Protein AF-A0A6G2VN28-F1 (afdb_monomer_lite)

Structure (mmCIF, N/CA/C/O backbone):
data_AF-A0A6G2VN28-F1
#
_entry.id   AF-A0A6G2VN28-F1
#
loop_
_atom_site.group_PDB
_atom_site.id
_atom_site.type_symbol
_atom_site.label_atom_id
_atom_site.label_alt_id
_atom_site.label_comp_id
_atom_site.label_asym_id
_atom_site.label_entity_id
_atom_site.label_seq_id
_atom_site.pdbx_PDB_ins_code
_atom_site.Cartn_x
_atom_site.Cartn_y
_atom_site.Cartn_z
_atom_site.occupancy
_atom_site.B_iso_or_equiv
_atom_site.auth_seq_id
_atom_site.auth_comp_id
_atom_site.auth_asym_id
_atom_site.auth_atom_id
_atom_site.pdbx_PDB_model_num
ATOM 1 N N . GLU A 1 1 ? -5.816 -3.528 -9.888 1.00 78.62 1 GLU A N 1
ATOM 2 C CA . GLU A 1 1 ? -4.468 -3.893 -9.390 1.00 78.62 1 GLU A CA 1
ATOM 3 C C . GLU A 1 1 ? -3.810 -2.643 -8.812 1.00 78.62 1 GLU A C 1
ATOM 5 O O . GLU A 1 1 ? -3.955 -1.594 -9.428 1.00 78.62 1 GLU A O 1
ATOM 10 N N . THR A 1 2 ? -3.163 -2.711 -7.643 1.00 94.31 2 THR A N 1
ATOM 11 C CA . THR A 1 2 ? -2.556 -1.535 -6.968 1.00 94.31 2 THR A CA 1
ATOM 12 C C . THR A 1 2 ? -1.035 -1.616 -6.829 1.00 94.31 2 THR A C 1
ATOM 14 O O . THR A 1 2 ? -0.410 -0.631 -6.457 1.00 94.31 2 THR A O 1
ATOM 17 N N . CYS A 1 3 ? -0.429 -2.773 -7.101 1.00 94.69 3 CYS A N 1
ATOM 18 C CA . CYS A 1 3 ? 1.012 -2.998 -6.999 1.00 94.69 3 CYS A CA 1
ATOM 19 C C . CYS A 1 3 ? 1.460 -4.163 -7.897 1.00 94.69 3 CYS A C 1
ATOM 21 O O . CYS A 1 3 ? 0.625 -4.909 -8.413 1.00 94.69 3 CYS A O 1
ATOM 23 N N . LEU A 1 4 ? 2.779 -4.316 -8.045 1.00 97.31 4 LEU A N 1
ATOM 24 C CA . LEU A 1 4 ? 3.427 -5.543 -8.509 1.00 97.31 4 LEU A CA 1
ATOM 25 C C . LEU A 1 4 ? 4.052 -6.218 -7.282 1.00 97.31 4 LEU A C 1
ATOM 27 O O . LEU A 1 4 ? 4.969 -5.659 -6.683 1.00 97.31 4 LEU A O 1
ATOM 31 N N . ALA A 1 5 ? 3.523 -7.369 -6.869 1.00 97.06 5 ALA A N 1
ATOM 32 C CA . ALA A 1 5 ? 4.060 -8.117 -5.735 1.00 97.06 5 ALA A CA 1
ATOM 33 C C . ALA A 1 5 ? 5.212 -9.021 -6.191 1.00 97.06 5 ALA A C 1
ATOM 35 O O . ALA A 1 5 ? 5.139 -9.621 -7.263 1.00 97.06 5 ALA A O 1
ATOM 36 N N . VAL A 1 6 ? 6.251 -9.124 -5.363 1.00 98.19 6 VAL A N 1
ATOM 37 C CA . VAL A 1 6 ? 7.420 -9.979 -5.609 1.00 98.19 6 VAL A CA 1
ATOM 38 C C . VAL A 1 6 ? 7.663 -10.896 -4.409 1.00 98.19 6 VAL A C 1
ATOM 40 O O . VAL A 1 6 ? 7.291 -10.523 -3.289 1.00 98.19 6 VAL A O 1
ATOM 43 N N . PRO A 1 7 ? 8.262 -12.083 -4.609 1.00 98.12 7 PRO A N 1
ATOM 44 C CA . PRO A 1 7 ? 8.648 -12.948 -3.503 1.00 98.12 7 PRO A CA 1
ATOM 45 C C . PRO A 1 7 ? 9.620 -12.237 -2.545 1.00 98.12 7 PRO A C 1
ATO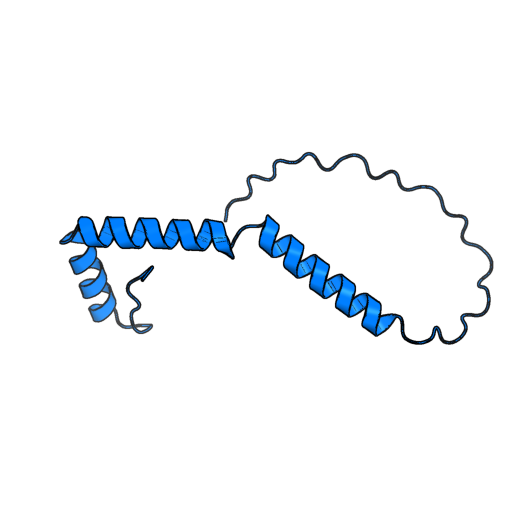M 47 O O . PRO A 1 7 ? 10.532 -11.538 -2.999 1.00 98.12 7 PRO A O 1
ATOM 50 N N . PRO A 1 8 ? 9.469 -12.409 -1.222 1.00 97.94 8 PRO A N 1
ATOM 51 C CA . PRO A 1 8 ? 10.436 -11.891 -0.263 1.00 97.94 8 PRO A CA 1
ATOM 52 C C . PRO A 1 8 ? 11.835 -12.465 -0.516 1.00 97.94 8 PRO A C 1
ATOM 54 O O . PRO A 1 8 ? 11.987 -13.667 -0.715 1.00 97.94 8 PRO A O 1
ATOM 57 N N . GLY A 1 9 ? 12.857 -11.609 -0.486 1.00 97.81 9 GLY A N 1
ATOM 58 C CA . GLY A 1 9 ? 14.255 -12.012 -0.679 1.00 97.81 9 GLY A CA 1
ATOM 59 C C . GLY A 1 9 ? 14.684 -12.222 -2.136 1.00 97.81 9 GLY A C 1
ATOM 60 O O . GLY A 1 9 ? 15.870 -12.426 -2.381 1.00 97.81 9 GLY A O 1
ATOM 61 N N . ASP A 1 10 ? 13.773 -12.119 -3.107 1.00 98.56 10 ASP A N 1
ATOM 62 C CA . ASP A 1 10 ? 14.112 -12.240 -4.527 1.00 98.56 10 ASP A CA 1
ATOM 63 C C . ASP A 1 10 ? 14.463 -10.873 -5.137 1.00 98.56 10 ASP A C 1
ATOM 65 O O . ASP A 1 10 ? 13.607 -10.103 -5.587 1.00 98.56 10 ASP A O 1
ATOM 69 N N . ALA A 1 11 ? 15.761 -10.571 -5.159 1.00 98.50 11 ALA A N 1
ATOM 70 C CA . ALA A 1 11 ? 16.279 -9.343 -5.753 1.00 98.50 11 ALA A CA 1
ATOM 71 C C . ALA A 1 11 ? 16.070 -9.283 -7.279 1.00 98.50 11 ALA A C 1
ATOM 73 O O . ALA A 1 11 ? 15.876 -8.195 -7.824 1.00 98.50 11 ALA A O 1
ATOM 74 N N . GLY A 1 12 ? 16.080 -10.429 -7.969 1.00 98.62 12 GLY A N 1
ATOM 75 C CA . GLY A 1 12 ? 15.897 -10.499 -9.419 1.00 98.62 12 GLY A CA 1
ATOM 76 C C . GLY A 1 12 ? 14.465 -10.157 -9.821 1.00 98.62 12 GLY A C 1
ATOM 77 O O . GLY A 1 12 ? 14.249 -9.315 -10.697 1.00 98.62 12 GLY A O 1
ATOM 78 N N . ALA A 1 13 ? 13.482 -10.734 -9.125 1.00 98.44 13 ALA A N 1
ATOM 79 C CA . ALA A 1 13 ? 12.072 -10.408 -9.317 1.00 98.44 13 ALA A CA 1
ATOM 80 C C . ALA A 1 13 ? 11.781 -8.932 -9.008 1.00 98.44 13 ALA A C 1
ATOM 82 O O . ALA A 1 13 ? 11.053 -8.274 -9.758 1.00 98.44 13 ALA A O 1
ATOM 83 N N . LEU A 1 14 ? 12.384 -8.386 -7.943 1.00 98.56 14 LEU A N 1
ATOM 84 C CA . LEU A 1 14 ? 12.261 -6.967 -7.612 1.00 98.56 14 LEU A CA 1
ATOM 85 C C . LEU A 1 14 ? 12.835 -6.071 -8.716 1.00 98.56 14 LEU A C 1
ATOM 87 O O . LEU A 1 14 ? 12.154 -5.146 -9.162 1.00 98.56 14 LEU A O 1
ATOM 91 N N . ALA A 1 15 ? 14.051 -6.357 -9.187 1.00 98.69 15 ALA A N 1
ATOM 92 C CA . ALA A 1 15 ? 14.686 -5.595 -10.258 1.00 98.69 15 ALA A CA 1
ATOM 93 C C . ALA A 1 15 ? 13.832 -5.610 -11.534 1.00 98.69 15 ALA A C 1
ATOM 95 O O . ALA A 1 15 ? 13.551 -4.552 -12.094 1.00 98.69 15 ALA A O 1
ATOM 96 N N . ALA A 1 16 ? 13.327 -6.778 -11.939 1.00 98.56 16 ALA A N 1
ATOM 97 C CA . ALA A 1 16 ? 12.464 -6.905 -13.111 1.00 98.56 16 ALA A CA 1
ATOM 98 C C . ALA A 1 16 ? 11.158 -6.099 -12.973 1.00 98.56 16 ALA A C 1
ATOM 100 O O . ALA A 1 16 ?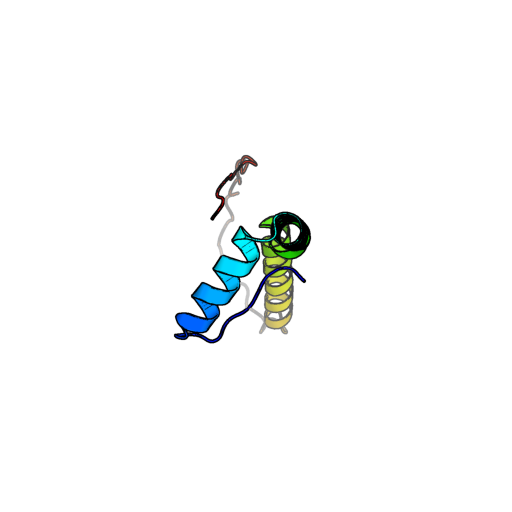 10.752 -5.402 -13.909 1.00 98.56 16 ALA A O 1
ATOM 101 N N . ALA A 1 17 ? 10.510 -6.145 -11.803 1.00 98.25 17 ALA A N 1
ATOM 102 C CA . ALA A 1 17 ? 9.296 -5.375 -11.537 1.00 98.25 17 ALA A CA 1
ATOM 103 C C . ALA A 1 17 ? 9.550 -3.858 -11.599 1.00 98.25 17 ALA A C 1
ATOM 105 O O . ALA A 1 17 ? 8.766 -3.124 -12.208 1.00 98.25 17 ALA A O 1
ATOM 106 N N . LEU A 1 18 ? 10.662 -3.389 -11.024 1.00 98.25 18 LEU A N 1
ATOM 107 C CA . LEU A 1 18 ? 11.064 -1.982 -11.073 1.00 98.25 18 LEU A CA 1
ATOM 108 C C . LEU A 1 18 ? 11.408 -1.538 -12.499 1.00 98.25 18 LEU A C 1
ATOM 110 O O . LEU A 1 18 ? 10.893 -0.517 -12.953 1.00 98.25 18 LEU A O 1
ATOM 114 N N . SER A 1 19 ? 12.203 -2.317 -13.238 1.00 98.50 19 SER A N 1
ATOM 115 C CA . SER A 1 19 ? 12.538 -2.033 -14.638 1.00 98.50 19 SER A CA 1
ATOM 116 C C . SER A 1 19 ? 11.286 -1.906 -15.504 1.00 98.50 19 SER A C 1
ATOM 118 O O . SER A 1 19 ? 11.177 -0.963 -16.287 1.00 98.50 19 SER A O 1
ATOM 120 N N . ARG A 1 20 ? 10.295 -2.787 -15.313 1.00 98.06 20 ARG A N 1
ATOM 121 C CA . ARG A 1 20 ? 9.002 -2.692 -16.004 1.00 98.06 20 ARG A CA 1
ATOM 122 C C . ARG A 1 20 ? 8.276 -1.384 -15.686 1.00 98.06 20 ARG A C 1
ATOM 124 O O . ARG A 1 20 ? 7.768 -0.738 -16.596 1.00 98.06 20 ARG A O 1
ATOM 131 N N . LEU A 1 21 ? 8.223 -0.980 -14.416 1.00 97.75 21 LEU A N 1
ATOM 132 C CA . LEU A 1 21 ? 7.571 0.274 -14.019 1.00 97.75 21 LEU A CA 1
ATOM 133 C C . LEU A 1 21 ? 8.290 1.515 -14.543 1.00 97.75 21 LEU A C 1
ATOM 135 O O . LEU A 1 21 ? 7.636 2.524 -14.801 1.00 97.75 21 LEU A O 1
ATOM 139 N N . LEU A 1 22 ? 9.614 1.468 -14.676 1.00 98.12 22 LEU A N 1
ATOM 140 C CA . LEU A 1 22 ? 10.394 2.560 -15.253 1.00 98.12 22 LEU A CA 1
ATOM 141 C C . LEU A 1 22 ? 10.156 2.667 -16.764 1.00 98.12 22 LEU A C 1
ATOM 143 O O . LEU A 1 22 ? 9.936 3.774 -17.256 1.00 98.12 22 LEU A O 1
ATOM 147 N N . ALA A 1 23 ? 10.114 1.529 -17.461 1.00 98.50 23 ALA A N 1
ATOM 148 C CA . ALA A 1 23 ? 9.893 1.451 -18.904 1.00 98.50 23 ALA A CA 1
ATOM 149 C C . ALA A 1 23 ? 8.449 1.769 -19.339 1.00 98.50 23 ALA A C 1
ATOM 151 O O . ALA A 1 23 ? 8.250 2.227 -20.461 1.00 98.50 23 ALA A O 1
ATOM 152 N N . ASP A 1 24 ? 7.448 1.561 -18.474 1.00 98.38 24 ASP A N 1
ATOM 153 C CA . ASP A 1 24 ? 6.028 1.801 -18.776 1.00 98.38 24 ASP A CA 1
ATOM 154 C C . ASP A 1 24 ? 5.414 2.896 -17.869 1.00 98.38 24 ASP A C 1
ATOM 156 O O . ASP A 1 24 ? 4.927 2.621 -16.761 1.00 98.38 24 ASP A O 1
ATOM 160 N N . PRO A 1 25 ? 5.395 4.165 -18.331 1.00 98.00 25 PRO A N 1
ATOM 161 C CA . PRO A 1 25 ? 4.767 5.273 -17.613 1.00 98.00 25 PRO A CA 1
ATOM 162 C C . PRO A 1 25 ? 3.263 5.110 -17.378 1.00 98.00 25 PRO A C 1
ATOM 164 O O . PRO A 1 25 ? 2.754 5.585 -16.359 1.00 98.00 25 PRO A O 1
ATOM 167 N N . ALA A 1 26 ? 2.544 4.448 -18.289 1.00 98.12 26 ALA A N 1
ATOM 168 C CA . ALA A 1 26 ? 1.098 4.287 -18.190 1.00 98.12 26 ALA A CA 1
ATOM 169 C C . ALA A 1 26 ? 0.738 3.292 -17.080 1.00 98.12 26 ALA A C 1
ATOM 171 O O . ALA A 1 26 ? -0.134 3.570 -16.250 1.00 98.12 26 ALA A O 1
ATOM 172 N N . LEU A 1 27 ? 1.459 2.169 -17.006 1.00 97.62 27 LEU A N 1
ATOM 173 C CA . LEU A 1 27 ? 1.340 1.212 -15.908 1.00 97.62 27 LEU A CA 1
ATOM 174 C C . LEU A 1 27 ? 1.651 1.872 -14.564 1.00 97.62 27 LEU A C 1
ATOM 176 O O . LEU A 1 27 ? 0.875 1.726 -13.615 1.00 97.62 27 LEU A O 1
ATOM 180 N N . ARG A 1 28 ? 2.747 2.635 -14.492 1.00 97.88 28 ARG A N 1
ATOM 181 C CA . ARG A 1 28 ? 3.147 3.364 -13.282 1.00 97.88 28 ARG A CA 1
ATOM 182 C C . ARG A 1 28 ? 2.052 4.321 -12.806 1.00 97.88 28 ARG A C 1
ATOM 184 O O . ARG A 1 28 ? 1.678 4.281 -11.634 1.00 97.88 28 ARG A O 1
ATOM 191 N N . ALA A 1 29 ? 1.487 5.125 -13.707 1.00 98.06 29 ALA A N 1
ATOM 192 C CA . ALA A 1 29 ? 0.403 6.051 -13.379 1.00 98.06 29 ALA A CA 1
ATOM 193 C C . ALA A 1 29 ? -0.871 5.319 -12.923 1.00 98.06 29 ALA A C 1
ATOM 195 O O . ALA A 1 29 ? -1.504 5.714 -11.941 1.00 98.06 29 ALA A O 1
ATOM 196 N N . ARG A 1 30 ? -1.232 4.222 -13.601 1.00 98.25 30 ARG A N 1
ATOM 197 C CA . ARG A 1 30 ? -2.412 3.416 -13.266 1.00 98.25 30 ARG A CA 1
ATOM 198 C C . ARG A 1 30 ? -2.312 2.815 -11.867 1.00 98.25 30 ARG A C 1
ATOM 200 O O . ARG A 1 30 ? -3.259 2.940 -11.093 1.00 98.25 30 ARG A O 1
ATOM 207 N N . LEU A 1 31 ? -1.184 2.180 -11.543 1.00 98.31 31 LEU A N 1
ATOM 208 C CA . LEU A 1 31 ? -0.970 1.572 -10.228 1.00 98.31 31 LEU A CA 1
ATOM 209 C C . LEU A 1 31 ? -0.910 2.633 -9.125 1.00 98.31 31 LEU A C 1
ATOM 211 O O . LEU A 1 31 ? -1.533 2.445 -8.084 1.00 98.31 31 LEU A O 1
ATOM 215 N N . GLY A 1 32 ? -0.247 3.769 -9.374 1.00 97.56 32 GLY A N 1
ATOM 216 C CA . GLY A 1 32 ? -0.193 4.884 -8.425 1.00 97.56 32 GLY A CA 1
ATOM 217 C C . GLY A 1 32 ? -1.578 5.447 -8.094 1.00 97.56 32 GLY A C 1
ATOM 218 O O . GLY A 1 32 ? -1.922 5.595 -6.920 1.00 97.56 32 GLY A O 1
ATOM 219 N N . ARG A 1 33 ? -2.413 5.687 -9.115 1.00 98.38 33 ARG A N 1
ATOM 220 C CA . ARG A 1 33 ? -3.800 6.138 -8.921 1.00 98.38 33 ARG A CA 1
ATOM 221 C C . ARG A 1 33 ? -4.613 5.120 -8.122 1.00 98.38 33 ARG A C 1
ATOM 223 O O . ARG A 1 33 ? -5.195 5.482 -7.103 1.00 98.38 33 ARG A O 1
ATOM 230 N N . ALA A 1 34 ? -4.596 3.855 -8.537 1.00 98.19 34 ALA A N 1
ATOM 231 C CA . ALA A 1 34 ? -5.355 2.800 -7.869 1.00 98.19 34 ALA A CA 1
ATOM 232 C C . ALA A 1 34 ? -4.900 2.590 -6.410 1.00 98.19 34 ALA A C 1
ATOM 234 O O . ALA A 1 34 ? -5.719 2.343 -5.525 1.00 98.19 34 ALA A O 1
ATOM 235 N N . GLY A 1 35 ? -3.595 2.703 -6.139 1.00 97.69 35 GLY A N 1
ATOM 236 C CA . GLY A 1 35 ? -3.045 2.654 -4.785 1.00 97.69 35 GLY A CA 1
ATOM 237 C C . GLY A 1 35 ? -3.554 3.804 -3.915 1.00 97.69 35 GLY A C 1
ATOM 238 O O . GLY A 1 35 ? -4.013 3.570 -2.797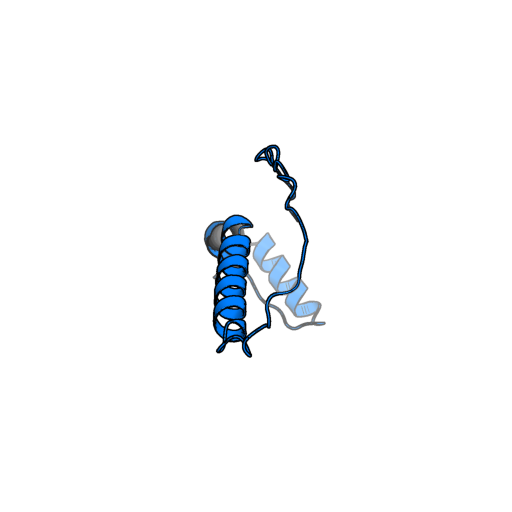 1.00 97.69 35 GLY A O 1
ATOM 239 N N . ARG A 1 36 ? -3.550 5.032 -4.448 1.00 97.56 36 ARG A N 1
ATOM 240 C CA . ARG A 1 36 ? -4.061 6.213 -3.741 1.00 97.56 36 ARG A CA 1
ATOM 241 C C . ARG A 1 36 ? -5.553 6.103 -3.436 1.00 97.56 36 ARG A C 1
ATOM 243 O O . ARG A 1 36 ? -5.949 6.355 -2.302 1.00 97.56 36 ARG A O 1
ATOM 250 N N . GLU A 1 37 ? -6.362 5.707 -4.416 1.00 97.75 37 GLU A N 1
ATOM 251 C CA . GLU A 1 37 ? -7.802 5.471 -4.235 1.00 97.75 37 GLU A CA 1
ATOM 252 C C . GLU A 1 37 ? -8.048 4.451 -3.117 1.00 97.75 37 GLU A C 1
ATOM 254 O O . GLU A 1 37 ? -8.783 4.726 -2.173 1.00 97.75 37 GLU A O 1
ATOM 259 N N . ARG A 1 38 ? -7.326 3.322 -3.129 1.00 96.88 38 ARG A N 1
ATOM 260 C CA . ARG A 1 38 ? -7.440 2.294 -2.085 1.00 96.88 38 ARG A CA 1
ATOM 261 C C . ARG A 1 38 ? -7.111 2.816 -0.684 1.00 96.88 38 ARG A C 1
ATOM 263 O O . ARG A 1 38 ? -7.769 2.395 0.269 1.00 96.88 38 ARG A O 1
ATOM 270 N N . VAL A 1 39 ? -6.089 3.662 -0.539 1.00 96.94 39 VAL A N 1
ATOM 271 C CA . VAL A 1 39 ? -5.695 4.237 0.761 1.00 96.94 39 VAL A CA 1
ATOM 272 C C . VAL A 1 39 ? -6.752 5.203 1.275 1.00 96.94 39 VAL A C 1
ATOM 274 O O . VAL A 1 39 ? -7.191 5.062 2.416 1.00 96.94 39 VAL A O 1
ATOM 277 N N . LEU A 1 40 ? -7.190 6.137 0.430 1.00 96.06 40 LEU A N 1
ATOM 278 C CA . LEU A 1 40 ? -8.211 7.122 0.791 1.00 96.06 40 LEU A CA 1
ATOM 279 C C . LEU A 1 40 ? -9.554 6.480 1.102 1.00 96.06 40 LEU A C 1
ATOM 281 O O . LEU A 1 40 ? -10.261 6.941 1.995 1.00 96.06 40 LEU A O 1
ATOM 285 N N . ASP A 1 41 ? -9.872 5.388 0.415 1.00 95.06 41 ASP A N 1
ATOM 286 C CA . ASP A 1 41 ? -10.993 4.570 0.803 1.00 95.06 41 ASP A CA 1
ATOM 287 C C . ASP A 1 41 ? -10.676 3.925 2.148 1.00 95.06 41 ASP A C 1
ATOM 289 O O . ASP A 1 41 ? -11.246 4.292 3.159 1.00 95.06 41 ASP A O 1
ATOM 293 N N . ARG A 1 42 ? -9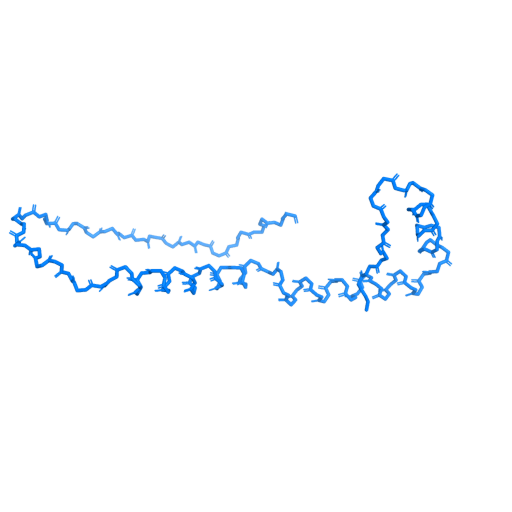.771 2.956 2.224 1.00 93.81 42 ARG A N 1
ATOM 294 C CA . ARG A 1 42 ? -9.812 1.962 3.309 1.00 93.81 42 ARG A CA 1
ATOM 295 C C . ARG A 1 42 ? -8.932 2.262 4.515 1.00 93.81 42 ARG A C 1
ATOM 297 O O . ARG A 1 42 ? -9.237 1.765 5.592 1.00 93.81 42 ARG A O 1
ATOM 304 N N . PHE A 1 43 ? -7.868 3.034 4.345 1.00 94.94 43 PHE A N 1
ATOM 305 C CA . PHE A 1 43 ? -6.769 3.127 5.310 1.00 94.94 43 PHE A CA 1
ATOM 306 C C . PHE A 1 43 ? -6.637 4.528 5.918 1.00 94.94 43 PHE A C 1
ATOM 308 O O . PHE A 1 43 ? -5.542 4.972 6.246 1.00 94.94 43 PHE A O 1
ATOM 315 N N . THR A 1 44 ? -7.753 5.242 6.071 1.00 96.31 44 THR A N 1
ATOM 316 C CA . THR A 1 44 ? -7.768 6.558 6.722 1.00 96.31 44 THR A CA 1
ATOM 317 C C . THR A 1 44 ? -7.850 6.434 8.241 1.00 96.31 44 THR A C 1
ATOM 319 O O . THR A 1 44 ? -8.479 5.516 8.772 1.00 96.31 44 THR A O 1
ATOM 322 N N . TRP A 1 45 ? -7.293 7.419 8.952 1.00 95.81 45 TRP A N 1
ATOM 323 C CA . TRP A 1 45 ? -7.423 7.531 10.410 1.00 95.81 45 TRP A CA 1
ATOM 324 C C . TRP A 1 45 ? -8.878 7.543 10.879 1.00 95.81 45 TRP A C 1
ATOM 326 O O . TRP A 1 45 ? -9.207 6.903 11.873 1.00 95.81 45 TRP A O 1
ATOM 336 N N . ALA A 1 46 ? -9.761 8.222 10.142 1.00 96.25 46 ALA A N 1
ATOM 337 C CA . ALA A 1 46 ? -11.185 8.256 10.455 1.00 96.25 46 ALA A CA 1
ATOM 338 C C . ALA A 1 46 ? -11.804 6.849 10.431 1.00 96.25 46 ALA A C 1
ATOM 340 O O . ALA A 1 46 ? -12.485 6.469 11.383 1.00 96.25 46 ALA A O 1
ATOM 341 N N . ARG A 1 47 ? -11.520 6.047 9.392 1.00 95.94 47 ARG A N 1
ATOM 342 C CA . ARG A 1 47 ? -12.007 4.660 9.319 1.00 95.94 47 ARG A CA 1
ATOM 343 C C . ARG A 1 47 ? -11.386 3.774 10.392 1.00 95.94 47 ARG A C 1
ATOM 345 O O . ARG A 1 47 ? -12.101 2.978 10.996 1.00 95.94 47 ARG A O 1
ATOM 352 N N . ALA A 1 48 ? -10.093 3.939 10.672 1.00 97.12 48 ALA A N 1
ATOM 353 C CA . ALA A 1 48 ? -9.433 3.223 11.759 1.00 97.12 48 ALA A CA 1
ATOM 354 C C . ALA A 1 48 ? -10.096 3.526 13.116 1.00 97.12 48 ALA A C 1
ATOM 356 O O . ALA A 1 48 ? -10.470 2.604 13.836 1.00 97.12 48 ALA A O 1
ATOM 357 N N . ALA A 1 49 ? -10.331 4.802 13.435 1.00 97.38 49 ALA A N 1
ATOM 358 C CA . ALA A 1 49 ? -10.981 5.220 14.676 1.00 97.38 49 ALA A CA 1
ATOM 359 C C . ALA A 1 49 ? -12.415 4.683 14.794 1.00 97.38 49 ALA A C 1
ATOM 361 O O . ALA A 1 49 ? -12.803 4.189 15.852 1.00 97.38 49 ALA A O 1
ATOM 362 N N . GLN A 1 50 ? -13.190 4.730 13.707 1.00 97.44 50 GLN A N 1
ATOM 363 C CA . GLN A 1 50 ? -14.538 4.158 13.660 1.00 97.44 50 GLN A CA 1
ATOM 364 C C . GLN A 1 50 ? -14.530 2.654 13.967 1.00 97.44 50 GLN A C 1
ATOM 366 O O . GLN A 1 50 ? -15.327 2.203 14.790 1.00 97.44 50 GLN A O 1
ATOM 371 N N . GLY A 1 51 ? -13.608 1.897 13.358 1.00 96.81 51 GLY A N 1
ATOM 372 C CA . GLY A 1 51 ? -13.433 0.467 13.623 1.00 96.81 51 GLY A CA 1
ATOM 373 C C . GLY A 1 51 ? -13.054 0.184 15.078 1.00 96.81 51 GLY A C 1
ATOM 374 O O . GLY A 1 51 ? -13.690 -0.638 15.736 1.00 96.81 51 GLY A O 1
ATOM 375 N N . THR A 1 52 ? -12.089 0.927 15.623 1.00 97.94 52 THR A N 1
ATOM 376 C CA . THR A 1 52 ? -11.683 0.802 17.032 1.00 97.94 52 THR A CA 1
ATOM 377 C C . THR A 1 52 ? -12.845 1.070 17.989 1.00 97.94 52 THR A C 1
ATOM 379 O O . THR A 1 52 ? -13.082 0.288 18.908 1.00 97.94 52 THR A O 1
ATOM 382 N N . VAL A 1 53 ? -13.615 2.140 17.766 1.00 98.12 53 VAL A N 1
ATOM 383 C CA . VAL A 1 53 ? -14.781 2.474 18.601 1.00 98.12 53 VAL A CA 1
ATOM 384 C C . VAL A 1 53 ? -15.850 1.383 18.529 1.00 98.12 53 VAL A C 1
ATOM 386 O O . VAL A 1 53 ? -16.436 1.046 19.559 1.00 98.12 53 VAL A O 1
ATOM 389 N N . ALA A 1 54 ? -16.112 0.823 17.345 1.00 98.00 54 ALA A N 1
ATOM 390 C CA . ALA A 1 54 ? -17.053 -0.283 17.191 1.00 98.00 54 ALA A CA 1
ATOM 391 C C . ALA A 1 54 ? -16.627 -1.494 18.037 1.00 98.00 54 ALA A C 1
ATOM 393 O O . ALA A 1 54 ? -17.410 -1.966 18.862 1.00 98.00 54 ALA A O 1
ATOM 394 N N . HIS A 1 55 ? -15.359 -1.903 17.945 1.00 97.94 55 HIS A N 1
ATOM 395 C CA . HIS A 1 55 ? -14.824 -3.001 18.752 1.00 97.94 55 HIS A CA 1
ATOM 396 C C . HIS A 1 55 ? -14.863 -2.723 20.258 1.00 97.94 55 HIS A C 1
ATOM 398 O O . HIS A 1 55 ? -15.150 -3.626 21.045 1.00 97.94 55 HIS A O 1
ATOM 404 N N . TYR A 1 56 ? -14.624 -1.483 20.689 1.00 97.69 56 TYR A N 1
ATOM 405 C CA . TYR A 1 56 ? -14.744 -1.119 22.103 1.00 97.69 56 TYR A CA 1
ATOM 406 C C . TYR A 1 56 ? -16.186 -1.204 22.596 1.00 97.69 56 TYR A C 1
ATOM 408 O O . TYR A 1 56 ? -16.424 -1.740 23.677 1.00 97.69 56 TYR A O 1
ATOM 416 N N . ARG A 1 57 ? -17.161 -0.748 21.803 1.00 97.25 57 ARG A N 1
ATOM 417 C CA . ARG A 1 57 ? -18.586 -0.893 22.142 1.00 97.25 57 ARG A CA 1
ATOM 418 C C . ARG A 1 57 ? -18.984 -2.361 22.266 1.00 97.25 57 ARG A C 1
ATOM 420 O O . ARG A 1 57 ? -19.641 -2.722 23.238 1.00 97.25 57 ARG A O 1
ATOM 427 N N . GLU A 1 58 ? -18.542 -3.208 21.339 1.00 96.88 58 GLU A N 1
ATOM 428 C CA . GLU A 1 58 ? -18.764 -4.658 21.394 1.00 96.88 58 GLU A CA 1
ATOM 429 C C . GLU A 1 58 ? -18.123 -5.295 22.635 1.00 96.88 58 GLU A C 1
ATOM 431 O O . GLU A 1 58 ? -18.736 -6.128 23.302 1.00 96.88 58 GLU A O 1
ATOM 436 N N . ALA A 1 59 ? -16.889 -4.915 22.972 1.00 96.81 59 ALA A N 1
ATOM 437 C CA . ALA A 1 59 ? -16.198 -5.419 24.155 1.00 96.81 59 ALA A CA 1
ATOM 438 C C . ALA A 1 59 ? -16.897 -4.997 25.459 1.00 96.81 59 ALA A C 1
ATOM 440 O O . ALA A 1 59 ? -17.096 -5.838 26.332 1.00 96.81 59 ALA A O 1
ATOM 441 N N . ILE A 1 60 ? -17.321 -3.732 25.562 1.00 96.31 60 ILE A N 1
ATOM 442 C CA . ILE A 1 60 ? -18.063 -3.201 26.716 1.00 96.31 60 ILE A CA 1
ATOM 443 C C . ILE A 1 60 ? -19.423 -3.894 26.858 1.00 96.31 60 ILE A C 1
ATOM 445 O O . ILE A 1 60 ? -19.804 -4.288 27.955 1.00 96.31 60 ILE A O 1
ATOM 449 N N . ALA A 1 61 ? -20.153 -4.089 25.757 1.00 94.38 61 ALA A N 1
ATOM 450 C CA . ALA A 1 61 ? -21.441 -4.778 25.791 1.00 94.38 61 ALA A CA 1
ATOM 451 C C . ALA A 1 61 ? -21.301 -6.234 26.266 1.00 94.38 61 ALA A C 1
ATOM 453 O O . ALA A 1 61 ? -22.135 -6.716 27.029 1.00 94.38 61 ALA A O 1
ATOM 454 N N . ARG A 1 62 ? -20.222 -6.922 25.864 1.00 92.56 62 ARG A N 1
ATOM 455 C CA . ARG A 1 62 ? -19.912 -8.281 26.336 1.00 92.56 62 ARG A CA 1
ATOM 456 C C . ARG A 1 62 ? -19.494 -8.326 27.805 1.00 92.56 62 ARG A C 1
ATOM 458 O O . ARG A 1 62 ? -19.823 -9.293 28.485 1.00 92.56 62 ARG A O 1
ATOM 465 N N . SER A 1 63 ? -18.766 -7.322 28.297 1.00 87.44 63 SER A N 1
ATOM 466 C CA . SER A 1 63 ? -18.328 -7.279 29.698 1.00 87.44 63 SER A CA 1
ATOM 467 C C . SER A 1 63 ? -19.430 -6.827 30.659 1.00 87.44 63 SER A C 1
ATOM 469 O O . SER A 1 63 ? -19.392 -7.193 31.830 1.00 87.44 63 SER A O 1
ATOM 471 N N . ALA A 1 64 ? -20.449 -6.116 30.170 1.00 78.69 64 ALA A N 1
ATOM 472 C CA . ALA A 1 64 ? -21.622 -5.686 30.932 1.00 78.69 64 ALA A CA 1
ATOM 473 C C . ALA A 1 64 ? -22.640 -6.812 31.236 1.00 78.69 64 ALA A C 1
ATOM 475 O O . ALA A 1 64 ? -23.803 -6.522 31.529 1.00 78.69 64 ALA A O 1
ATOM 476 N N . GLY A 1 65 ? -22.216 -8.088 31.202 1.00 66.19 65 GLY A N 1
ATOM 477 C CA . GLY A 1 65 ? -22.981 -9.216 31.750 1.00 66.19 65 GLY A CA 1
ATOM 478 C C . GLY A 1 65 ? -23.477 -8.917 33.173 1.00 66.19 65 GLY A C 1
ATOM 479 O O . GLY A 1 65 ? -22.934 -8.013 33.813 1.00 66.19 65 GLY A O 1
ATOM 480 N N . PRO A 1 66 ? -24.531 -9.608 33.662 1.00 56.47 66 PRO A N 1
ATOM 481 C CA . PRO A 1 66 ? -25.310 -9.176 34.821 1.00 56.47 66 PRO A CA 1
ATOM 482 C C . PRO A 1 66 ? -24.367 -8.752 35.936 1.00 56.47 66 PRO A C 1
ATOM 484 O O . PRO A 1 66 ? -23.607 -9.585 36.434 1.00 56.47 66 PRO A O 1
ATOM 487 N N . ARG A 1 67 ? -24.378 -7.446 36.264 1.00 61.50 67 ARG A N 1
ATOM 488 C CA . ARG A 1 67 ? -23.634 -6.896 37.399 1.00 61.50 67 ARG A CA 1
ATOM 489 C C . ARG A 1 67 ? -23.872 -7.867 38.540 1.00 61.50 67 ARG A C 1
ATOM 491 O O . ARG A 1 67 ? -25.002 -7.973 39.017 1.00 61.50 67 ARG A O 1
ATOM 498 N N . ARG A 1 68 ? -22.832 -8.598 38.949 1.00 56.84 68 ARG A N 1
ATOM 499 C CA . ARG A 1 68 ? -22.835 -9.275 40.242 1.00 56.84 68 ARG A CA 1
ATOM 500 C C . ARG A 1 68 ? -23.174 -8.152 41.205 1.00 56.84 68 ARG A C 1
ATOM 502 O O . ARG A 1 68 ? -22.396 -7.207 41.244 1.00 56.84 68 ARG A O 1
ATOM 509 N N . ALA A 1 69 ? -24.381 -8.178 41.775 1.00 57.00 69 ALA A N 1
ATOM 510 C CA . ALA A 1 69 ? -24.992 -7.029 42.431 1.00 57.00 69 ALA A CA 1
ATOM 511 C C . ALA A 1 69 ? -23.948 -6.349 43.318 1.00 57.00 69 ALA A C 1
ATOM 513 O O . ALA A 1 69 ? -23.549 -6.890 44.348 1.00 57.00 69 ALA A O 1
ATOM 514 N N . GLU A 1 70 ? -23.422 -5.225 42.840 1.00 52.41 70 GLU A N 1
ATOM 515 C CA . GLU A 1 70 ? -22.416 -4.480 43.567 1.00 52.41 70 GLU A CA 1
ATOM 516 C C . GLU A 1 70 ? -23.184 -3.798 44.687 1.00 52.41 70 GLU A C 1
ATOM 518 O O . GLU A 1 70 ? -24.029 -2.932 44.441 1.00 52.41 70 GLU A O 1
ATOM 523 N N . ALA A 1 71 ? -22.978 -4.293 45.909 1.00 56.22 71 ALA A N 1
ATOM 524 C CA . ALA A 1 71 ? -23.480 -3.651 47.108 1.00 56.22 71 ALA A CA 1
ATOM 525 C C . ALA A 1 71 ? -23.051 -2.173 47.077 1.00 56.22 71 ALA A C 1
ATOM 527 O O . ALA A 1 71 ? -21.931 -1.880 46.651 1.00 56.22 71 ALA A O 1
ATOM 528 N N . PRO A 1 72 ? -23.923 -1.234 47.478 1.00 52.12 72 PRO A N 1
ATOM 529 C CA . PRO A 1 72 ? -23.649 0.189 47.341 1.00 52.12 72 PRO A CA 1
ATOM 530 C C . PRO A 1 72 ? -22.368 0.551 48.100 1.00 52.12 72 PRO A C 1
ATOM 532 O O . PRO A 1 72 ? -22.329 0.503 49.327 1.00 52.12 72 PRO A O 1
ATOM 535 N N . SER A 1 73 ? -21.314 0.908 47.363 1.00 53.94 73 SER A N 1
ATOM 536 C CA . SER A 1 73 ? -20.081 1.420 47.954 1.00 53.94 73 SER A CA 1
ATOM 537 C C . SER A 1 73 ? -20.335 2.852 48.438 1.00 53.94 73 SER A C 1
ATOM 539 O O . SER A 1 73 ? -20.733 3.701 47.631 1.00 53.94 73 SER A O 1
ATOM 541 N N . PRO A 1 74 ? -20.129 3.170 49.728 1.00 52.53 74 PRO A N 1
ATOM 542 C CA . PRO A 1 74 ? -20.341 4.519 50.216 1.00 52.53 74 PRO A CA 1
ATOM 543 C C . PRO A 1 74 ? -19.216 5.428 49.708 1.00 52.53 74 PRO A C 1
ATOM 545 O O . PRO A 1 74 ? -18.049 5.250 50.039 1.00 52.53 74 PRO A O 1
ATOM 548 N N . GLY A 1 75 ? -19.598 6.429 48.915 1.00 58.41 75 GLY A N 1
ATOM 549 C CA . GLY A 1 75 ? -18.868 7.688 48.792 1.00 58.41 75 GLY A CA 1
ATOM 550 C C . GLY A 1 75 ? -17.692 7.721 47.815 1.00 58.41 75 GLY A C 1
ATOM 551 O O . GLY A 1 75 ? -16.537 7.609 48.209 1.00 58.41 75 GLY A O 1
ATOM 552 N N . ARG A 1 76 ? -17.968 8.096 46.562 1.00 56.88 76 ARG A N 1
ATOM 553 C CA . ARG A 1 76 ? -17.101 9.028 45.822 1.00 56.88 76 ARG A CA 1
ATOM 554 C C . ARG A 1 76 ? -17.975 10.077 45.142 1.00 56.88 76 ARG A C 1
ATOM 556 O O . ARG A 1 76 ? -18.676 9.784 44.181 1.00 56.88 76 ARG A O 1
ATOM 563 N N . SER A 1 77 ? -17.947 11.292 45.685 1.00 59.56 77 SER A N 1
ATOM 564 C CA . SER A 1 77 ? -18.510 12.481 45.043 1.00 59.56 77 SER A CA 1
ATOM 565 C C . SER A 1 77 ? -17.738 12.764 43.751 1.00 59.56 77 SER A C 1
ATOM 567 O O . SER A 1 77 ? -16.506 12.814 43.763 1.00 59.56 77 SER A O 1
ATOM 569 N N . ALA A 1 78 ? -18.457 12.893 42.637 1.00 52.06 78 ALA A N 1
ATOM 570 C CA . ALA A 1 78 ? -17.895 13.173 41.324 1.00 52.06 78 ALA A CA 1
ATOM 571 C C . ALA A 1 78 ? -17.646 14.680 41.162 1.00 52.06 78 ALA A C 1
ATOM 573 O O . ALA A 1 78 ? -18.587 15.471 41.151 1.00 52.06 78 ALA A O 1
ATOM 574 N N . ALA A 1 79 ? -16.384 15.075 40.996 1.00 50.19 79 ALA A N 1
ATOM 575 C CA . ALA A 1 79 ? -16.044 16.381 40.440 1.00 50.19 79 ALA A CA 1
ATOM 576 C C . ALA A 1 79 ? -16.144 16.316 38.900 1.00 50.19 79 ALA A C 1
ATOM 578 O O . ALA A 1 79 ? -15.715 15.315 38.316 1.00 50.19 79 ALA A O 1
ATOM 579 N N . PRO A 1 80 ? -16.696 17.335 38.218 1.00 44.31 80 PRO A N 1
ATOM 580 C CA . PRO A 1 80 ? -16.832 17.304 36.768 1.00 44.31 80 PRO A CA 1
ATOM 581 C C . PRO A 1 80 ? -15.468 17.517 36.100 1.00 44.31 80 PRO A C 1
ATOM 583 O O . PRO A 1 80 ? -14.852 18.572 36.233 1.00 44.31 80 PRO A O 1
ATOM 586 N N . ALA A 1 81 ? -15.002 16.520 35.347 1.00 51.03 81 ALA A N 1
ATOM 587 C CA . ALA A 1 81 ? -13.880 16.689 34.433 1.00 51.03 81 ALA A CA 1
ATOM 588 C C . ALA A 1 81 ? -14.395 17.366 33.153 1.00 51.03 81 ALA A C 1
ATOM 590 O O . ALA A 1 81 ? -15.046 16.731 32.322 1.00 51.03 81 ALA A O 1
ATOM 591 N N . SER A 1 82 ? -14.132 18.664 32.994 1.00 52.47 82 SER A N 1
ATOM 592 C CA . SER A 1 82 ? -14.363 19.352 31.725 1.00 52.47 82 SER A CA 1
ATOM 593 C C . SER A 1 82 ? -13.330 18.877 30.702 1.00 52.47 82 SER A C 1
ATOM 595 O O . SER A 1 82 ? -12.137 19.151 30.842 1.00 52.47 82 SER A O 1
ATOM 597 N N . VAL A 1 83 ? -13.777 18.188 29.656 1.00 51.88 83 VAL A N 1
ATOM 598 C CA . VAL A 1 83 ? -12.960 17.910 28.468 1.00 51.88 83 VAL A CA 1
ATOM 599 C C . VAL A 1 83 ? -12.973 19.165 27.595 1.00 51.88 83 VAL A C 1
ATOM 601 O O . VAL A 1 83 ? -13.912 19.404 26.839 1.00 51.88 83 VAL A O 1
ATOM 604 N N . ALA A 1 84 ? -11.956 20.012 27.759 1.00 47.22 84 ALA A N 1
ATOM 605 C CA . ALA A 1 84 ? -11.700 21.116 26.842 1.00 47.22 84 ALA A CA 1
ATOM 606 C C . ALA A 1 84 ? -11.234 20.561 25.483 1.00 47.22 84 ALA A C 1
ATOM 608 O O . ALA A 1 84 ? -10.538 19.548 25.418 1.00 47.22 84 ALA A O 1
ATOM 609 N N . GLY A 1 85 ? -11.688 21.216 24.413 1.00 47.44 85 GLY A N 1
ATOM 610 C CA . GLY A 1 85 ? -11.696 20.746 23.029 1.00 47.44 85 GLY A CA 1
ATOM 611 C C . GLY A 1 85 ? -10.400 20.127 22.503 1.00 47.44 85 GLY A C 1
ATOM 612 O O . GLY A 1 85 ? -9.319 20.703 22.592 1.00 47.44 85 GLY A O 1
ATOM 613 N N . VAL A 1 86 ? -10.547 18.972 21.852 1.00 50.53 86 VAL A N 1
ATOM 614 C CA . VAL A 1 86 ? -9.549 18.440 20.921 1.00 50.53 86 VAL A CA 1
ATOM 615 C C . VAL A 1 86 ? -9.682 19.228 19.621 1.00 50.53 86 VAL A C 1
ATOM 617 O O . VAL A 1 86 ? -10.614 19.012 18.847 1.00 50.53 86 VAL A O 1
ATOM 620 N N . SER A 1 87 ? -8.765 20.168 19.396 1.00 47.97 87 SER A N 1
ATOM 621 C CA . SER A 1 87 ? -8.634 20.856 18.113 1.00 47.97 87 SER A CA 1
ATOM 622 C C . SER A 1 87 ? -8.344 19.833 17.014 1.00 47.97 87 SER A C 1
ATOM 624 O O . SER A 1 87 ? -7.346 19.111 17.041 1.00 47.97 87 SER A O 1
ATOM 626 N N . SER A 1 88 ? -9.263 19.758 16.056 1.00 54.69 88 SER A N 1
ATOM 627 C CA . SER A 1 88 ? -9.176 18.935 14.856 1.00 54.69 88 SER A CA 1
ATOM 628 C C . SER A 1 88 ? -8.104 19.493 13.924 1.00 54.69 88 SER A C 1
ATOM 630 O O . SER A 1 88 ? -8.430 20.320 13.087 1.00 54.69 88 SER A O 1
ATOM 632 N N . GLU A 1 89 ? -6.854 19.042 14.043 1.00 53.09 89 GLU A N 1
ATOM 633 C CA . GLU A 1 89 ? -5.914 18.961 12.910 1.00 53.09 89 GLU A CA 1
ATOM 634 C C . GLU A 1 89 ? -4.635 18.210 13.312 1.00 53.09 89 GLU A C 1
ATOM 636 O O . GLU A 1 89 ? -3.541 18.761 13.401 1.00 53.09 89 GLU A O 1
ATOM 641 N N . SER A 1 90 ? -4.750 16.901 13.550 1.00 47.88 90 SER A N 1
ATOM 642 C CA . SER A 1 90 ? -3.560 16.048 13.570 1.00 47.88 90 SER A CA 1
ATOM 643 C C . SER A 1 90 ? -3.252 15.602 12.142 1.00 47.88 90 SER A C 1
ATOM 645 O O . SER A 1 90 ? -3.756 14.590 11.660 1.00 47.88 90 SER A O 1
ATOM 647 N N . ARG A 1 91 ? -2.411 16.377 11.447 1.00 58.81 91 ARG A N 1
ATOM 648 C CA . ARG A 1 91 ? -1.755 15.970 10.188 1.00 58.81 91 ARG A CA 1
ATOM 649 C C . ARG A 1 91 ? -0.572 15.032 10.470 1.00 58.81 91 ARG A C 1
ATOM 651 O O . ARG A 1 91 ? 0.483 15.156 9.854 1.00 58.81 91 ARG A O 1
ATOM 658 N N . ALA A 1 92 ? -0.738 14.092 11.400 1.00 46.44 92 ALA A N 1
ATOM 659 C CA . ALA A 1 92 ? 0.201 12.996 11.587 1.00 46.44 92 ALA A CA 1
ATOM 660 C C . ALA A 1 92 ? -0.042 11.967 10.474 1.00 46.44 92 ALA A C 1
ATOM 662 O O . ALA A 1 92 ? -0.913 11.098 10.555 1.00 46.44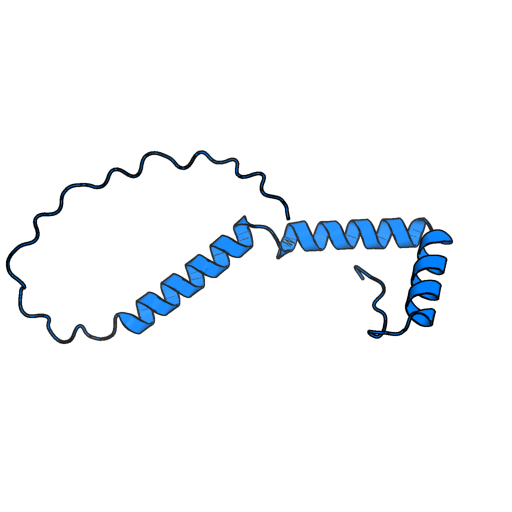 92 ALA A O 1
ATOM 663 N N . THR A 1 93 ? 0.700 12.141 9.385 1.00 50.94 93 THR A N 1
ATOM 664 C CA . THR A 1 93 ? 0.752 11.197 8.268 1.00 50.94 93 THR A CA 1
ATOM 665 C C . THR A 1 93 ? 1.975 10.323 8.517 1.00 50.94 93 THR A C 1
ATOM 667 O O . THR A 1 93 ? 3.082 10.857 8.585 1.00 50.94 93 THR A O 1
ATOM 670 N N . CYS A 1 94 ? 1.768 9.025 8.746 1.00 47.78 94 CYS A N 1
ATOM 671 C CA . CYS A 1 94 ? 2.834 8.033 8.608 1.00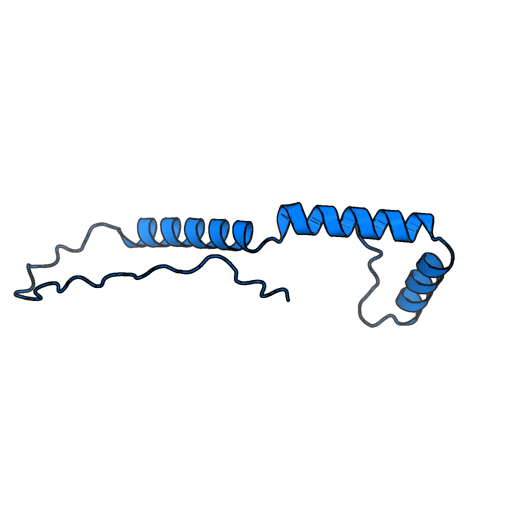 47.78 94 CYS A CA 1
ATOM 672 C C . CYS A 1 94 ? 3.204 7.875 7.132 1.00 47.78 94 CYS A C 1
ATOM 674 O O . CYS A 1 94 ? 2.284 8.001 6.288 1.00 47.78 94 CYS A O 1
#

Sequence (94 aa):
ETCLAVPPGDAGALAAALSRLLADPALRARLGRAGRERVLDRFTWARAAQGTVAHYREAIARSAGPRRAEAPSPGRSAAPASVAGVSSESRATC

pLDDT: mean 82.71, std 20.64, range [44.31, 98.69]

Radius of gyration: 24.89 Å; chains: 1; bounding box: 42×34×69 Å

Foldseek 3Di:
DQADDDDPPDPPRVVVRVVVCVVDVVVVVVNPVVNVVCCVPDVDPVNVVVVVVVVVVVVVVVVPPPPPPDDDDPDDDDDDDDPDDDPPDDPPDD

Secondary structure (DSSP, 8-state):
-------TT-HHHHHHHHHHHHH-HHHHHHHHHHHHHHHHHHS-HHHHHHHHHHHHHHHHHHHTSS----------PPPP-------S------